Protein AF-A0A1C6KS38-F1 (afdb_monomer)

Sequence (132 aa):
MKKRKVFVLVLSLLLCIGLAACGGGDSDQADVPKIEKSVDAVAAELELSNKEEKAFDMIGAADGASYDGNIELYLYEDQDSDAYKAVTGDGYDLGITVVKATAHNDGMIMVYTGDGEPDKDLVDQFNALAFK

Mean predicted aligned error: 11.29 Å

Structure (mmCIF, N/CA/C/O backbone):
data_AF-A0A1C6KS38-F1
#
_entry.id   AF-A0A1C6KS38-F1
#
loop_
_atom_site.group_PDB
_atom_site.id
_atom_site.type_symbol
_atom_site.label_atom_id
_atom_site.label_alt_id
_atom_site.label_comp_id
_atom_site.label_asym_id
_atom_site.label_entity_id
_atom_site.label_seq_id
_atom_site.pdbx_PDB_ins_code
_atom_site.Cartn_x
_atom_site.Cartn_y
_atom_site.Cartn_z
_atom_site.occupancy
_atom_site.B_iso_or_equiv
_atom_site.auth_seq_id
_atom_site.auth_comp_id
_atom_site.auth_asym_id
_atom_site.auth_atom_id
_atom_site.pdbx_PDB_model_num
ATOM 1 N N . MET A 1 1 ? -20.565 41.003 34.659 1.00 47.66 1 MET A N 1
ATOM 2 C CA . MET A 1 1 ? -21.462 39.825 34.640 1.00 47.66 1 MET A CA 1
ATOM 3 C C . MET A 1 1 ? -21.150 38.958 33.426 1.00 47.66 1 MET A C 1
ATOM 5 O O . MET A 1 1 ? -21.412 39.399 32.320 1.00 47.66 1 MET A O 1
ATOM 9 N N . LYS A 1 2 ? -20.632 37.741 33.623 1.00 44.03 2 LYS A N 1
ATOM 10 C CA . LYS A 1 2 ? -21.049 36.524 32.898 1.00 44.03 2 LYS A CA 1
ATOM 11 C C . LYS A 1 2 ? -20.366 35.331 33.565 1.00 44.03 2 LYS A C 1
ATOM 13 O O . LYS A 1 2 ? -19.148 35.226 33.585 1.00 44.03 2 LYS A O 1
ATOM 18 N N . LYS A 1 3 ? -21.180 34.517 34.231 1.00 49.44 3 LYS A N 1
ATOM 19 C CA . LYS A 1 3 ? -20.790 33.277 34.901 1.00 49.44 3 LYS A CA 1
ATOM 20 C C . LYS A 1 3 ? -20.941 32.110 33.917 1.00 49.44 3 LYS A C 1
ATOM 22 O O . LYS A 1 3 ? -21.877 32.143 33.123 1.00 49.44 3 LYS A O 1
ATOM 27 N N . ARG A 1 4 ? -20.159 31.047 34.166 1.00 47.44 4 ARG A N 1
ATOM 28 C CA . ARG A 1 4 ? -20.373 29.632 33.770 1.00 47.44 4 ARG A CA 1
ATOM 29 C C . ARG A 1 4 ? -20.112 29.360 32.277 1.00 47.44 4 ARG A C 1
ATOM 31 O O . ARG A 1 4 ? -20.538 30.122 31.426 1.00 47.44 4 ARG A O 1
ATOM 38 N N . LYS A 1 5 ? -19.433 28.275 31.897 1.00 49.56 5 LYS A N 1
ATOM 39 C CA . LYS A 1 5 ? -19.694 26.883 32.294 1.00 49.56 5 LYS A CA 1
ATOM 40 C C . LYS A 1 5 ? -18.390 26.075 32.330 1.00 49.56 5 LYS A C 1
ATOM 42 O O . LYS A 1 5 ? -17.686 25.994 31.335 1.00 49.56 5 LYS A O 1
ATOM 47 N N . VAL A 1 6 ? -18.117 25.466 33.477 1.00 58.16 6 VAL A N 1
ATOM 48 C CA . VAL A 1 6 ? -17.188 24.344 33.622 1.00 58.16 6 VAL A CA 1
ATOM 49 C C . VAL A 1 6 ? -17.986 23.097 33.233 1.00 58.16 6 VAL A C 1
ATOM 51 O O . VAL A 1 6 ? -18.955 22.775 33.919 1.00 58.16 6 VAL A O 1
ATOM 54 N N . PHE A 1 7 ? -17.646 22.452 32.116 1.00 53.88 7 PHE A N 1
ATOM 55 C CA . PHE A 1 7 ? -18.155 21.121 31.772 1.00 53.88 7 PHE A CA 1
ATOM 56 C C . PHE A 1 7 ? -17.153 20.093 32.300 1.00 53.88 7 PHE A C 1
ATOM 58 O O . PHE A 1 7 ? -16.215 19.688 31.626 1.00 53.88 7 PHE A O 1
ATOM 65 N N . VAL A 1 8 ? -17.332 19.751 33.572 1.00 54.38 8 VAL A N 1
ATOM 66 C CA . VAL A 1 8 ? -16.720 18.591 34.215 1.00 54.38 8 VAL A CA 1
ATOM 67 C C . VAL A 1 8 ? -17.515 17.371 33.749 1.00 54.38 8 VAL A C 1
ATOM 69 O O . VAL A 1 8 ? -18.669 17.201 34.137 1.00 54.38 8 VAL A O 1
ATOM 72 N N . LEU A 1 9 ? -16.923 16.559 32.875 1.00 47.62 9 LEU A N 1
ATOM 73 C CA . LEU A 1 9 ? -17.424 15.229 32.530 1.00 47.62 9 LEU A CA 1
ATOM 74 C C . LEU A 1 9 ? -16.663 14.216 33.387 1.00 47.62 9 LEU A C 1
ATOM 76 O O . LEU A 1 9 ? -15.572 13.768 33.055 1.00 47.62 9 LEU A O 1
ATOM 80 N N . VAL A 1 10 ? -17.246 13.934 34.552 1.00 52.88 10 VAL A N 1
ATOM 81 C CA . VAL A 1 10 ? -16.895 12.804 35.412 1.00 52.88 10 VAL A CA 1
ATOM 82 C C . VAL A 1 10 ? -17.329 11.537 34.681 1.00 52.88 10 VAL A C 1
ATOM 84 O O . VAL A 1 10 ? -18.525 11.263 34.602 1.00 52.88 10 VAL A O 1
ATOM 87 N N . LEU A 1 11 ? -16.378 10.774 34.142 1.00 44.75 11 LEU A N 1
ATOM 88 C CA . LEU A 1 11 ? -16.625 9.394 33.734 1.00 44.75 11 LEU A CA 1
ATOM 89 C C . LEU A 1 11 ? -16.216 8.497 34.903 1.00 44.75 11 LEU A C 1
ATOM 91 O O . LEU A 1 11 ? -15.046 8.181 35.110 1.00 44.75 11 LEU A O 1
ATOM 95 N N . SER A 1 12 ? -17.205 8.221 35.745 1.00 55.16 12 SER A N 1
ATOM 96 C CA . SER A 1 12 ? -17.086 7.433 36.962 1.00 55.16 12 SER A CA 1
ATOM 97 C C . SER A 1 12 ? -16.549 6.031 36.681 1.00 55.16 12 SER A C 1
ATOM 99 O O . SER A 1 12 ? -17.096 5.298 35.860 1.00 55.16 12 SER A O 1
ATOM 101 N N . LEU A 1 13 ? -15.529 5.661 37.457 1.00 56.34 13 LEU A N 1
ATOM 102 C CA . LEU A 1 13 ? -15.218 4.285 37.835 1.00 56.34 13 LEU A CA 1
ATOM 103 C C . LEU A 1 13 ? -16.476 3.529 38.292 1.00 56.34 13 LEU A C 1
ATOM 105 O O . LEU A 1 13 ? -17.334 4.125 38.946 1.00 56.34 13 LEU A O 1
ATOM 109 N N . LEU A 1 14 ? -16.450 2.212 38.043 1.00 60.25 14 LEU A N 1
ATOM 110 C CA . LEU A 1 14 ? -17.166 1.065 38.644 1.00 60.25 14 LEU A CA 1
ATOM 111 C C . LEU A 1 14 ? -17.677 0.196 37.475 1.00 60.25 14 LEU A C 1
ATOM 113 O O . LEU A 1 14 ? -18.416 0.678 36.632 1.00 60.25 14 LEU A O 1
ATOM 117 N N . LEU A 1 15 ? -17.309 -1.074 37.320 1.00 49.75 15 LEU A N 1
ATOM 118 C CA . LEU A 1 15 ? -17.274 -2.118 38.334 1.00 49.75 15 LEU A CA 1
ATOM 119 C C . LEU A 1 15 ? -16.194 -3.167 38.027 1.00 49.75 15 LEU A C 1
ATOM 121 O O . LEU A 1 15 ? -16.161 -3.748 36.946 1.00 49.75 15 LEU A O 1
ATOM 125 N N . CYS A 1 16 ? -15.414 -3.501 39.052 1.00 64.00 16 CYS A N 1
ATOM 126 C CA . CYS A 1 16 ? -14.799 -4.812 39.190 1.00 64.00 16 CYS A CA 1
ATOM 127 C C . CYS A 1 16 ? -15.890 -5.847 39.522 1.00 64.00 16 CYS A C 1
ATOM 129 O O . CYS A 1 16 ? -16.466 -5.806 40.608 1.00 64.00 16 CYS A O 1
ATOM 131 N N . ILE A 1 17 ? -16.140 -6.785 38.610 1.00 62.31 17 ILE A N 1
ATOM 132 C CA . ILE A 1 17 ? -16.747 -8.107 38.843 1.00 62.31 17 ILE A CA 1
ATOM 133 C C . ILE A 1 17 ? -16.013 -9.024 37.855 1.00 62.31 17 ILE A C 1
ATOM 135 O O . ILE A 1 17 ? -15.956 -8.694 36.682 1.00 62.31 17 ILE A O 1
ATOM 139 N N . GLY A 1 18 ? -15.398 -10.153 38.175 1.00 54.38 18 GLY A N 1
ATOM 140 C CA . GLY A 1 18 ? -15.207 -10.915 39.397 1.00 54.38 18 GLY A CA 1
ATOM 141 C C . GLY A 1 18 ? -14.485 -12.194 38.949 1.00 54.38 18 GLY A C 1
ATOM 142 O O . GLY A 1 18 ? -14.897 -12.825 37.979 1.00 54.38 18 GLY A O 1
ATOM 143 N N . LEU A 1 19 ? -13.376 -12.550 39.595 1.00 60.53 19 LEU A N 1
ATOM 144 C CA . LEU A 1 19 ? -12.706 -13.835 39.385 1.00 60.53 19 LEU A CA 1
ATOM 145 C C . LEU A 1 19 ? -13.608 -14.964 39.902 1.00 60.53 19 LEU A C 1
ATOM 147 O O . LEU A 1 19 ? -13.886 -14.990 41.098 1.00 60.53 19 LEU A O 1
ATOM 151 N N . ALA A 1 20 ? -14.027 -15.880 39.020 1.00 54.12 20 ALA A N 1
ATOM 152 C CA . ALA A 1 20 ? -13.908 -17.339 39.184 1.00 54.12 20 ALA A CA 1
ATOM 153 C C . ALA A 1 20 ? -14.828 -18.107 38.212 1.00 54.12 20 ALA A C 1
ATOM 155 O O . ALA A 1 20 ? -16.021 -18.254 38.463 1.00 54.12 20 ALA A O 1
ATOM 156 N N . ALA A 1 21 ? -14.241 -18.704 37.174 1.00 46.97 21 ALA A N 1
ATOM 157 C CA . ALA A 1 21 ? -14.687 -19.986 36.632 1.00 46.97 21 ALA A CA 1
ATOM 158 C C . ALA A 1 21 ? -13.479 -20.698 36.004 1.00 46.97 21 ALA A C 1
ATOM 160 O O . ALA A 1 21 ? -13.018 -20.364 34.921 1.00 46.97 21 ALA A O 1
ATOM 161 N N . CYS A 1 22 ? -12.931 -21.653 36.752 1.00 57.56 22 CYS A N 1
ATOM 162 C CA . CYS A 1 22 ? -12.053 -22.699 36.247 1.00 57.56 22 CYS A CA 1
ATOM 163 C C . CYS A 1 22 ? -12.886 -23.619 35.343 1.00 57.56 22 CYS A C 1
ATOM 165 O O . CYS A 1 22 ? -13.949 -24.065 35.778 1.00 57.56 22 CYS A O 1
ATOM 167 N N . GLY A 1 23 ? -12.428 -23.932 34.129 1.00 38.66 23 GLY A N 1
ATOM 168 C CA . GLY A 1 23 ? -13.087 -24.970 33.339 1.00 38.66 23 GLY A CA 1
ATOM 169 C C . GLY A 1 23 ? -12.663 -25.070 31.882 1.00 38.66 23 GLY A C 1
ATOM 170 O O . GLY A 1 23 ? -13.363 -24.559 31.022 1.00 38.66 23 GLY A O 1
ATOM 171 N N . GLY A 1 24 ? -11.610 -25.849 31.626 1.00 39.31 24 GLY A N 1
ATOM 172 C CA . GLY A 1 24 ? -11.392 -26.507 30.334 1.00 39.31 24 GLY A CA 1
ATOM 173 C C . GLY A 1 24 ? -10.501 -25.728 29.378 1.00 39.31 24 GLY A C 1
ATOM 174 O O . GLY A 1 24 ? -10.822 -24.616 28.990 1.00 39.31 24 GLY A O 1
ATOM 175 N N . GLY A 1 25 ? -9.361 -26.323 29.031 1.00 48.72 25 GLY A N 1
ATOM 176 C CA . GLY A 1 25 ? -8.412 -25.726 28.108 1.00 48.72 25 GLY A CA 1
ATOM 177 C C . GLY A 1 25 ? -9.005 -25.534 26.720 1.00 48.72 25 GLY A C 1
ATOM 178 O O . GLY A 1 25 ? -9.511 -26.478 26.126 1.00 48.72 25 GLY A O 1
ATOM 179 N N . ASP A 1 26 ? -8.851 -24.327 26.208 1.00 48.12 26 ASP A N 1
ATOM 180 C CA . ASP A 1 26 ? -8.369 -24.116 24.858 1.00 48.12 26 ASP A CA 1
ATOM 181 C C . ASP A 1 26 ? -7.482 -22.874 24.906 1.00 48.12 26 ASP A C 1
ATOM 183 O O . ASP A 1 26 ? -7.660 -21.990 25.744 1.00 48.12 26 ASP A O 1
ATOM 187 N N . SER A 1 27 ? -6.424 -22.873 24.113 1.00 49.50 27 SER A N 1
ATOM 188 C CA . SER A 1 27 ? -5.470 -21.767 24.117 1.00 49.50 27 SER A CA 1
ATOM 189 C C . SER A 1 27 ? -6.147 -20.594 23.418 1.00 49.50 27 SER A C 1
ATOM 191 O O . SER A 1 27 ? -6.253 -20.627 22.197 1.00 49.50 27 SER A O 1
ATOM 193 N N . ASP A 1 28 ? -6.636 -19.611 24.182 1.00 47.28 28 ASP A N 1
ATOM 194 C CA . ASP A 1 28 ? -7.206 -18.362 23.664 1.00 47.28 28 ASP A CA 1
ATOM 195 C C . ASP A 1 28 ? -6.145 -17.628 22.829 1.00 47.28 28 ASP A C 1
ATOM 197 O O . ASP A 1 28 ? -5.376 -16.794 23.315 1.00 47.28 28 ASP A O 1
ATOM 201 N N . GLN A 1 29 ? -6.063 -17.980 21.550 1.00 57.03 29 GLN A N 1
ATOM 202 C CA . GLN A 1 29 ? -5.415 -17.169 20.542 1.00 57.03 29 GLN A CA 1
ATOM 203 C C . GLN A 1 29 ? -6.336 -15.965 20.363 1.00 57.03 29 GLN A C 1
ATOM 205 O O . GLN A 1 29 ? -7.431 -16.099 19.827 1.00 57.03 29 GLN A O 1
ATOM 210 N N . ALA A 1 30 ? -5.940 -14.816 20.913 1.00 60.44 30 ALA A N 1
ATOM 211 C CA . ALA A 1 30 ? -6.688 -13.579 20.746 1.00 60.44 30 ALA A CA 1
ATOM 212 C C . ALA A 1 30 ? -6.954 -13.360 19.246 1.00 60.44 30 ALA A C 1
ATOM 214 O O . ALA A 1 30 ? -6.005 -13.244 18.468 1.00 60.44 30 ALA A O 1
ATOM 215 N N . ASP A 1 31 ? -8.228 -13.359 18.847 1.00 73.75 31 ASP A N 1
ATOM 216 C CA . ASP A 1 31 ? -8.641 -13.074 17.474 1.00 73.75 31 ASP A CA 1
ATOM 217 C C . ASP A 1 31 ? -8.163 -11.662 17.115 1.00 73.75 31 ASP A C 1
ATOM 219 O O . ASP A 1 31 ? -8.674 -10.670 17.642 1.00 73.75 31 ASP A O 1
ATOM 223 N N . VAL A 1 32 ? -7.158 -11.565 16.240 1.00 76.19 32 VAL A N 1
ATOM 224 C CA . VAL A 1 32 ? -6.725 -10.280 15.677 1.00 76.19 32 VAL A CA 1
ATOM 225 C C . VAL A 1 32 ? -7.897 -9.727 14.859 1.00 76.19 32 VAL A C 1
ATOM 227 O O . VAL A 1 32 ? -8.361 -10.417 13.942 1.00 76.19 32 VAL A O 1
ATOM 230 N N . PRO A 1 33 ? -8.411 -8.521 15.173 1.00 85.62 33 PRO A N 1
ATOM 231 C CA . PRO A 1 33 ? -9.494 -7.919 14.409 1.00 85.62 33 PRO A CA 1
ATOM 232 C C . PRO A 1 33 ? -9.117 -7.825 12.931 1.00 85.62 33 PRO A C 1
ATOM 234 O O . PRO A 1 33 ? -8.069 -7.291 12.580 1.00 85.62 33 PRO A O 1
ATOM 237 N N . LYS A 1 34 ? -9.974 -8.368 12.061 1.00 93.94 34 LYS A N 1
ATOM 238 C CA . LYS A 1 34 ? -9.743 -8.333 10.617 1.00 93.94 34 LYS A CA 1
ATOM 239 C C . LYS A 1 34 ? -10.360 -7.088 9.998 1.00 93.94 34 LYS A C 1
ATOM 241 O O . LYS A 1 34 ? -11.565 -6.851 10.147 1.00 93.94 34 LYS A O 1
ATOM 246 N N . ILE A 1 35 ? -9.557 -6.346 9.249 1.00 95.62 35 ILE A N 1
ATOM 247 C CA . ILE A 1 35 ? -9.989 -5.168 8.498 1.00 95.62 35 ILE A CA 1
ATOM 248 C C . ILE A 1 35 ? -10.289 -5.525 7.041 1.00 95.62 35 ILE A C 1
ATOM 250 O O . ILE A 1 35 ? -9.920 -6.588 6.545 1.00 95.62 35 ILE A O 1
ATOM 254 N N . GLU A 1 36 ? -11.018 -4.652 6.353 1.00 97.12 36 GLU A N 1
ATOM 255 C CA . GLU A 1 36 ? -11.223 -4.781 4.909 1.00 97.12 36 GLU A CA 1
ATOM 256 C C . GLU A 1 36 ? -9.896 -4.595 4.161 1.00 97.12 36 GLU A C 1
ATOM 258 O O . GLU A 1 36 ? -9.087 -3.744 4.529 1.00 97.12 36 GLU A O 1
ATOM 263 N N . LYS A 1 37 ? -9.667 -5.386 3.107 1.00 96.69 37 LYS A N 1
ATOM 264 C CA . LYS A 1 37 ? -8.503 -5.222 2.231 1.00 96.69 37 LYS A CA 1
ATOM 265 C C . LYS A 1 37 ? -8.754 -4.085 1.237 1.00 96.69 37 LYS A C 1
ATOM 267 O O . LYS A 1 37 ? -9.050 -4.316 0.070 1.00 96.69 37 LYS A O 1
ATOM 272 N N . SER A 1 38 ? -8.653 -2.853 1.717 1.00 97.81 38 SER A N 1
ATOM 273 C CA . SER A 1 38 ? -8.728 -1.649 0.892 1.00 97.81 38 SER A CA 1
ATOM 274 C C . SER A 1 38 ? -7.751 -0.597 1.394 1.00 97.81 38 SER A C 1
ATOM 276 O O . SER A 1 38 ? -7.371 -0.591 2.567 1.00 97.81 38 SER A O 1
ATOM 278 N N . VAL A 1 39 ? -7.338 0.300 0.501 1.00 98.12 39 VAL A N 1
ATOM 279 C CA . VAL A 1 39 ? -6.385 1.365 0.830 1.00 98.12 39 VAL A CA 1
ATOM 280 C C . VAL A 1 39 ? -6.940 2.277 1.933 1.00 98.12 39 VAL A C 1
ATOM 282 O O . VAL A 1 39 ? -6.227 2.600 2.879 1.00 98.12 39 VAL A O 1
ATOM 285 N N . ASP A 1 40 ? -8.236 2.596 1.889 1.00 97.88 40 ASP A N 1
ATOM 286 C CA . ASP A 1 40 ? -8.884 3.440 2.901 1.00 97.88 40 ASP A CA 1
ATOM 287 C C . ASP A 1 40 ? -9.026 2.758 4.269 1.00 97.88 40 ASP A C 1
ATOM 289 O O . ASP A 1 40 ? -8.871 3.419 5.296 1.00 97.88 40 ASP A O 1
ATOM 293 N N . ALA A 1 41 ? -9.297 1.449 4.313 1.00 98.06 41 ALA A N 1
ATOM 294 C CA . ALA A 1 41 ? -9.374 0.723 5.580 1.00 98.06 41 ALA A CA 1
ATOM 295 C C . ALA A 1 41 ? -7.998 0.604 6.248 1.00 98.06 41 ALA A C 1
ATOM 297 O O . ALA A 1 41 ? -7.891 0.780 7.460 1.00 98.06 41 ALA A O 1
ATOM 298 N N . VAL A 1 42 ? -6.947 0.364 5.458 1.00 98.38 42 VAL A N 1
ATOM 299 C CA . VAL A 1 42 ? -5.564 0.339 5.953 1.00 98.38 42 VAL A CA 1
ATOM 300 C C . VAL A 1 42 ? -5.138 1.717 6.444 1.00 98.38 42 VAL A C 1
ATOM 302 O O . VAL A 1 42 ? -4.605 1.824 7.542 1.00 98.38 42 VAL A O 1
ATOM 305 N N . ALA A 1 43 ? -5.418 2.779 5.685 1.00 98.31 43 ALA A N 1
ATOM 306 C CA . ALA A 1 43 ? -5.116 4.140 6.116 1.00 98.31 43 ALA A CA 1
ATOM 307 C C . ALA A 1 43 ? -5.815 4.497 7.435 1.00 98.31 43 ALA A C 1
ATOM 309 O O . ALA A 1 43 ? -5.189 5.076 8.317 1.00 98.31 43 ALA A O 1
ATOM 310 N N . ALA A 1 44 ? -7.085 4.110 7.598 1.00 97.94 44 ALA A N 1
ATOM 311 C CA . ALA A 1 44 ? -7.829 4.346 8.832 1.00 97.94 44 ALA A CA 1
ATOM 312 C C . ALA A 1 44 ? -7.234 3.602 10.039 1.00 97.94 44 ALA A C 1
ATOM 314 O O . ALA A 1 44 ? -7.162 4.182 11.120 1.00 97.94 44 ALA A O 1
ATOM 315 N N . GLU A 1 45 ? -6.798 2.351 9.861 1.00 97.69 45 GLU A N 1
ATOM 316 C CA . GLU A 1 45 ? -6.174 1.556 10.930 1.00 97.69 45 GLU A CA 1
ATOM 317 C C . GLU A 1 45 ? -4.796 2.105 11.331 1.00 97.69 45 GLU A C 1
ATOM 319 O O . GLU A 1 45 ? -4.432 2.062 12.500 1.00 97.69 45 GLU A O 1
ATOM 324 N N . LEU A 1 46 ? -4.054 2.673 10.376 1.00 97.19 46 LEU A N 1
ATOM 325 C CA . LEU A 1 46 ? -2.753 3.312 10.605 1.00 97.19 46 LEU A CA 1
ATOM 326 C C . LEU A 1 46 ? -2.853 4.791 11.015 1.00 97.19 46 LEU A C 1
ATOM 328 O O . LEU A 1 46 ? -1.837 5.480 11.077 1.00 97.19 46 LEU A O 1
ATOM 332 N N . GLU A 1 47 ? -4.070 5.290 11.252 1.00 97.62 47 GLU A N 1
ATOM 333 C CA . GLU A 1 47 ? -4.356 6.689 11.595 1.00 97.62 47 GLU A CA 1
ATOM 334 C C . GLU A 1 47 ? -3.813 7.712 10.571 1.00 97.62 47 GLU A C 1
ATOM 336 O O . GLU A 1 47 ? -3.559 8.872 10.903 1.00 97.62 47 GLU A O 1
ATOM 341 N N . LEU A 1 48 ? -3.673 7.296 9.309 1.00 97.69 48 LEU A N 1
ATOM 342 C CA . LEU A 1 48 ? -3.193 8.130 8.211 1.00 97.69 48 LEU A CA 1
ATOM 343 C C . LEU A 1 48 ? -4.296 9.052 7.691 1.00 97.69 48 LEU A C 1
ATOM 345 O O . LEU A 1 48 ? -5.476 8.692 7.609 1.00 97.69 48 LEU A O 1
ATOM 349 N N . SER A 1 49 ? -3.905 10.259 7.294 1.00 96.25 49 SER A N 1
ATOM 350 C CA . SER A 1 49 ? -4.832 11.296 6.847 1.00 96.25 49 SER A CA 1
ATOM 351 C C . SER A 1 49 ? -4.382 11.965 5.544 1.00 96.25 49 SER A C 1
ATOM 353 O O . SER A 1 49 ? -3.447 11.522 4.885 1.00 96.25 49 SER A O 1
ATOM 355 N N . ASN A 1 50 ? -5.093 13.01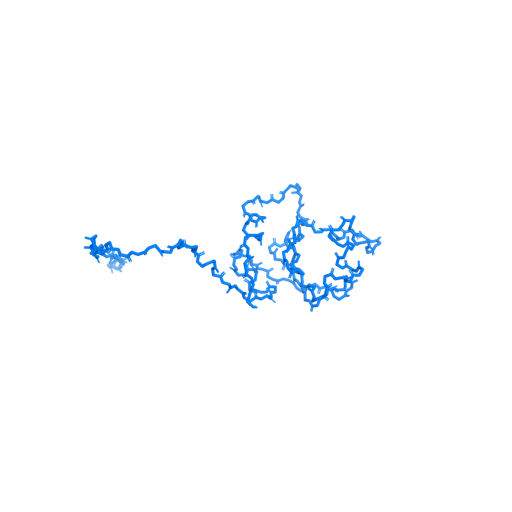5 5.117 1.00 97.25 50 ASN A N 1
ATOM 356 C CA . ASN A 1 50 ? -4.737 13.806 3.931 1.00 97.25 50 ASN A CA 1
ATOM 357 C C . ASN A 1 50 ? -4.567 12.963 2.649 1.00 97.25 50 ASN A C 1
ATOM 359 O O . ASN A 1 50 ? -3.533 13.027 1.991 1.00 97.25 50 ASN A O 1
ATOM 363 N N . LYS A 1 51 ? -5.596 12.174 2.308 1.00 97.94 51 LYS A N 1
ATOM 364 C CA . LYS A 1 51 ? -5.619 11.329 1.105 1.00 97.94 51 LYS A CA 1
ATOM 365 C C . LYS A 1 51 ? -5.404 12.152 -0.171 1.00 97.94 51 LYS A C 1
ATOM 367 O O . LYS A 1 51 ? -6.143 13.103 -0.430 1.00 97.94 51 LYS A O 1
ATOM 372 N N . GLU A 1 52 ? -4.482 11.700 -1.008 1.00 98.12 52 GLU A N 1
ATOM 373 C CA . GLU A 1 52 ? -4.222 12.209 -2.352 1.00 98.12 52 GLU A CA 1
ATOM 374 C C . GLU A 1 52 ? -4.259 11.062 -3.370 1.00 98.12 52 GLU A C 1
ATOM 376 O O . GLU A 1 52 ? -3.694 9.988 -3.152 1.00 98.12 52 GLU A O 1
ATOM 381 N N . GLU A 1 53 ? -4.936 11.281 -4.497 1.00 96.25 53 GLU A N 1
ATOM 382 C CA . GLU A 1 53 ? -5.052 10.278 -5.561 1.00 96.25 53 GLU A CA 1
ATOM 383 C C . GLU A 1 53 ? -3.701 10.009 -6.239 1.00 96.25 53 GLU A C 1
ATOM 385 O O . GLU A 1 53 ? -2.899 10.919 -6.475 1.00 96.25 53 GLU A O 1
ATOM 390 N N . LYS A 1 54 ? -3.463 8.745 -6.603 1.00 94.19 54 LYS A N 1
ATOM 391 C CA . LYS A 1 54 ? -2.260 8.304 -7.317 1.00 94.19 54 LYS A CA 1
ATOM 392 C C . LYS A 1 54 ? -2.634 7.652 -8.641 1.00 94.19 54 LYS A C 1
ATOM 394 O O . LYS A 1 54 ? -3.684 7.039 -8.777 1.00 94.19 54 LYS A O 1
ATOM 399 N N . ALA A 1 55 ? -1.729 7.725 -9.612 1.00 93.50 55 ALA A N 1
ATOM 400 C CA . ALA A 1 55 ? -1.840 6.979 -10.864 1.00 93.50 55 ALA A CA 1
ATOM 401 C C . ALA A 1 55 ? -1.401 5.513 -10.668 1.00 93.50 55 ALA A C 1
ATOM 403 O O . ALA A 1 55 ? -0.450 5.053 -11.297 1.00 93.50 55 ALA A O 1
ATOM 404 N N . PHE A 1 56 ? -2.053 4.802 -9.746 1.00 95.44 56 PHE A N 1
ATOM 405 C CA . PHE A 1 56 ? -1.677 3.452 -9.309 1.00 95.44 56 PHE A CA 1
ATOM 406 C C . PHE A 1 56 ? -1.729 2.411 -10.441 1.00 95.44 56 PHE A C 1
ATOM 408 O O . PHE A 1 56 ? -0.903 1.499 -10.480 1.00 95.44 56 PHE A O 1
ATOM 415 N N . ASP A 1 57 ? -2.597 2.615 -11.433 1.00 95.88 57 ASP A N 1
ATOM 416 C CA . ASP A 1 57 ? -2.677 1.768 -12.627 1.00 95.88 57 ASP A CA 1
ATOM 417 C C . ASP A 1 57 ? -1.344 1.704 -13.397 1.00 95.88 57 ASP A C 1
ATOM 419 O O . ASP A 1 57 ? -1.027 0.694 -14.025 1.00 95.88 57 ASP A O 1
ATOM 423 N N . MET A 1 58 ? -0.520 2.764 -13.345 1.00 94.00 58 MET A N 1
ATOM 424 C CA . MET A 1 58 ? 0.774 2.809 -14.048 1.00 94.00 58 MET A CA 1
ATOM 425 C C . MET A 1 58 ? 1.802 1.826 -13.483 1.00 94.00 58 MET A C 1
ATOM 427 O O . MET A 1 58 ? 2.739 1.451 -14.190 1.00 94.00 58 MET A O 1
ATOM 431 N N . ILE A 1 59 ? 1.630 1.424 -12.224 1.00 95.00 59 ILE A N 1
ATOM 432 C CA . ILE A 1 59 ? 2.458 0.415 -11.561 1.00 95.00 59 ILE A CA 1
ATOM 433 C C . ILE A 1 59 ? 1.727 -0.925 -11.431 1.00 95.00 59 ILE A C 1
ATOM 435 O O . ILE A 1 59 ? 2.219 -1.810 -10.751 1.00 95.00 59 ILE A O 1
ATOM 439 N N . GLY A 1 60 ? 0.574 -1.101 -12.084 1.00 95.81 60 GLY A N 1
ATOM 440 C CA . GLY A 1 60 ? -0.168 -2.366 -12.088 1.00 95.81 60 GLY A CA 1
ATOM 441 C C . GLY A 1 60 ? -0.909 -2.689 -10.787 1.00 95.81 60 GLY A C 1
ATOM 442 O O . GLY A 1 60 ? -1.323 -3.833 -10.606 1.00 95.81 60 GLY A O 1
ATOM 443 N N . ALA A 1 61 ? -1.073 -1.712 -9.893 1.00 98.00 61 ALA A N 1
ATOM 444 C CA . ALA A 1 61 ? -1.936 -1.845 -8.724 1.00 98.00 61 ALA A CA 1
ATOM 445 C C . ALA A 1 61 ? -3.415 -1.679 -9.122 1.00 98.00 61 ALA A C 1
ATOM 447 O O . ALA A 1 61 ? -3.723 -1.047 -10.129 1.00 98.00 61 ALA A O 1
ATOM 448 N N . ALA A 1 62 ? -4.324 -2.245 -8.328 1.00 98.06 62 ALA A N 1
ATOM 449 C CA . ALA A 1 62 ? -5.776 -2.141 -8.495 1.00 98.06 62 ALA A CA 1
ATOM 450 C C . ALA A 1 62 ? -6.384 -0.934 -7.757 1.00 98.06 62 ALA A C 1
ATOM 452 O O . ALA A 1 62 ? -7.463 -0.469 -8.115 1.00 98.06 62 ALA A O 1
ATOM 453 N N . ASP A 1 63 ? -5.698 -0.445 -6.723 1.00 98.31 63 ASP A N 1
ATOM 454 C CA . ASP A 1 63 ? -6.028 0.780 -5.994 1.00 98.31 63 ASP A CA 1
ATOM 455 C C . ASP A 1 63 ? -4.736 1.385 -5.427 1.00 98.31 63 ASP A C 1
ATOM 457 O O . ASP A 1 63 ? -3.740 0.679 -5.221 1.00 98.31 63 ASP A O 1
ATOM 461 N N . GLY A 1 64 ? -4.742 2.686 -5.157 1.00 98.06 64 GLY A N 1
ATOM 462 C CA . GLY A 1 64 ? -3.623 3.345 -4.509 1.00 98.06 64 GLY A CA 1
ATOM 463 C C . GLY A 1 64 ? -3.831 4.821 -4.208 1.00 98.06 64 GLY A C 1
ATOM 464 O O . GLY A 1 64 ? -4.444 5.570 -4.970 1.00 98.06 64 GLY A O 1
ATOM 465 N N . ALA A 1 65 ? -3.266 5.258 -3.090 1.00 98.44 65 ALA A N 1
ATOM 466 C CA . ALA A 1 65 ? -3.327 6.643 -2.651 1.00 98.44 65 ALA A CA 1
ATOM 467 C C . ALA A 1 65 ? -2.108 7.014 -1.803 1.00 98.44 65 ALA A C 1
ATOM 469 O O . ALA A 1 65 ? -1.466 6.159 -1.195 1.00 98.44 65 ALA A O 1
ATOM 470 N N . SER A 1 66 ? -1.803 8.308 -1.780 1.00 97.88 66 SER A N 1
ATOM 471 C CA . SER A 1 66 ? -0.837 8.914 -0.866 1.00 97.88 66 SER A CA 1
ATOM 472 C C . SER A 1 66 ? -1.568 9.476 0.350 1.00 97.88 66 SER A C 1
ATOM 474 O O . SER A 1 66 ? -2.696 9.953 0.231 1.00 97.88 66 SER A O 1
ATOM 476 N N . TYR A 1 67 ? -0.925 9.425 1.507 1.00 98.00 67 TYR A N 1
ATOM 477 C CA . TYR A 1 67 ? -1.397 9.951 2.777 1.00 98.00 67 TYR A CA 1
ATOM 478 C C . TYR A 1 67 ? -0.256 10.698 3.459 1.00 98.00 67 TYR A C 1
ATOM 480 O O . TYR A 1 67 ? 0.909 10.300 3.382 1.00 98.00 67 TYR A O 1
ATOM 488 N N . ASP A 1 68 ? -0.603 11.819 4.089 1.00 95.94 68 ASP A N 1
ATOM 489 C CA . ASP A 1 68 ? 0.307 12.686 4.851 1.00 95.94 68 ASP A CA 1
ATOM 490 C C . ASP A 1 68 ? 1.593 13.119 4.102 1.00 95.94 68 ASP A C 1
ATOM 492 O O . ASP A 1 68 ? 2.552 13.612 4.694 1.00 95.94 68 ASP A O 1
ATOM 496 N N . GLY A 1 69 ? 1.583 13.003 2.768 1.00 94.12 69 GLY A N 1
ATOM 497 C CA . GLY A 1 69 ? 2.641 13.426 1.850 1.00 94.12 69 GLY A CA 1
ATOM 498 C C . GLY A 1 69 ? 3.851 12.491 1.752 1.00 94.12 69 GLY A C 1
ATOM 499 O O . GLY A 1 69 ? 4.701 12.718 0.893 1.00 94.12 69 GLY A O 1
ATOM 500 N N . ASN A 1 70 ? 3.951 11.465 2.600 1.00 96.12 70 ASN A N 1
ATOM 501 C CA . ASN A 1 70 ? 5.125 10.591 2.677 1.00 96.12 70 ASN A CA 1
ATOM 502 C C . ASN A 1 70 ? 4.810 9.090 2.762 1.00 96.12 70 ASN A C 1
ATOM 504 O O . ASN A 1 70 ? 5.749 8.291 2.763 1.00 96.12 70 ASN A O 1
ATOM 508 N N . ILE A 1 71 ? 3.535 8.699 2.831 1.00 98.12 71 ILE A N 1
ATOM 509 C CA . ILE A 1 71 ? 3.110 7.298 2.818 1.00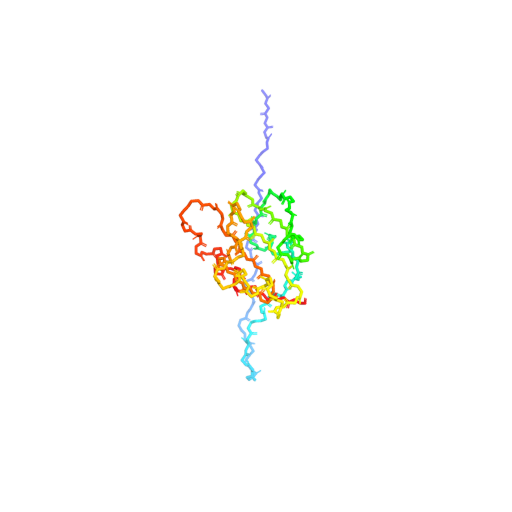 98.12 71 ILE A CA 1
ATOM 510 C C . ILE A 1 71 ? 2.232 7.056 1.603 1.00 98.12 71 ILE A C 1
ATOM 512 O O . ILE A 1 71 ? 1.188 7.677 1.450 1.00 98.12 71 ILE A O 1
ATOM 516 N N . GLU A 1 72 ? 2.621 6.117 0.752 1.00 98.31 72 GLU A N 1
ATOM 517 C CA . GLU A 1 72 ? 1.777 5.628 -0.332 1.00 98.31 72 GLU A CA 1
ATOM 518 C C . GLU A 1 72 ? 1.341 4.196 -0.029 1.00 98.31 72 GLU A C 1
ATOM 520 O O . GLU A 1 72 ? 2.150 3.354 0.366 1.00 98.31 72 GLU A O 1
ATOM 525 N N . LEU A 1 73 ? 0.055 3.922 -0.223 1.00 98.75 73 LEU A N 1
ATOM 526 C CA . LEU A 1 73 ? -0.538 2.599 -0.091 1.00 98.75 73 LEU A CA 1
ATOM 527 C C . LEU A 1 73 ? -1.010 2.130 -1.463 1.00 98.75 73 LEU A C 1
ATOM 529 O O . LEU A 1 73 ? -1.632 2.904 -2.190 1.00 98.75 73 LEU A O 1
ATOM 533 N N . TYR A 1 74 ? -0.740 0.870 -1.799 1.00 98.56 74 TYR A N 1
ATOM 534 C CA . TYR A 1 74 ? -1.157 0.258 -3.060 1.00 98.56 74 TYR A CA 1
ATOM 535 C C . TYR A 1 74 ? -1.707 -1.144 -2.832 1.00 98.56 74 TYR A C 1
ATOM 537 O O . TYR A 1 74 ? -1.096 -1.941 -2.122 1.00 98.56 74 TYR A O 1
ATOM 545 N N . LEU A 1 75 ? -2.822 -1.469 -3.480 1.00 98.56 75 LEU A N 1
ATOM 546 C CA . LEU A 1 75 ? -3.418 -2.799 -3.443 1.00 98.56 75 LEU A CA 1
ATOM 547 C C . LEU A 1 75 ? -3.145 -3.544 -4.749 1.00 98.56 75 LEU A C 1
ATOM 549 O O . LEU A 1 75 ? -3.509 -3.071 -5.820 1.00 98.56 75 LEU A O 1
ATOM 553 N N . TYR A 1 76 ? -2.578 -4.742 -4.654 1.00 98.31 76 TYR A N 1
ATOM 554 C CA . TYR A 1 76 ? -2.467 -5.693 -5.755 1.00 98.31 76 TYR A CA 1
ATOM 555 C C . TYR A 1 76 ? -3.363 -6.898 -5.479 1.00 98.31 76 TYR A C 1
ATOM 557 O O . TYR A 1 76 ? -3.224 -7.570 -4.457 1.00 98.31 76 TYR A O 1
ATOM 565 N N . GLU A 1 77 ? -4.265 -7.197 -6.412 1.00 96.56 77 GLU A N 1
ATOM 566 C CA . GLU A 1 77 ? -5.111 -8.395 -6.336 1.00 96.56 77 GLU A CA 1
ATOM 567 C C . GLU A 1 77 ? -4.339 -9.670 -6.712 1.00 96.56 77 GLU A C 1
ATOM 569 O O . GLU A 1 77 ? -4.631 -10.747 -6.191 1.00 96.56 77 GLU A O 1
ATOM 574 N N . ASP A 1 78 ? -3.327 -9.543 -7.579 1.00 97.12 78 ASP A N 1
ATOM 575 C CA . ASP A 1 78 ? -2.477 -10.642 -8.040 1.00 97.12 78 ASP A CA 1
ATOM 576 C C . ASP A 1 78 ? -1.029 -10.484 -7.544 1.00 97.12 78 ASP A C 1
ATOM 578 O O . ASP A 1 78 ? -0.225 -9.730 -8.106 1.00 97.12 78 ASP A O 1
ATOM 582 N N . GLN A 1 79 ? -0.687 -11.240 -6.497 1.00 97.00 79 GLN A N 1
ATOM 583 C CA . GLN A 1 79 ? 0.664 -11.298 -5.921 1.00 97.00 79 GLN A CA 1
ATOM 584 C C . GLN A 1 79 ? 1.661 -12.073 -6.802 1.00 97.00 79 GLN A C 1
ATOM 586 O O . GLN A 1 79 ? 2.867 -12.046 -6.552 1.00 97.00 79 GLN A O 1
ATOM 591 N N . ASP A 1 80 ? 1.188 -12.756 -7.845 1.00 97.56 80 ASP A N 1
ATOM 592 C CA . ASP A 1 80 ? 2.042 -13.405 -8.831 1.00 97.56 80 ASP A CA 1
ATOM 593 C C . ASP A 1 80 ? 2.371 -12.515 -10.033 1.00 97.56 80 ASP A C 1
ATOM 595 O O . ASP A 1 80 ? 3.233 -12.891 -10.837 1.00 97.56 80 ASP A O 1
ATOM 599 N N . SER A 1 81 ? 1.763 -11.331 -10.123 1.00 97.06 81 SER A N 1
ATOM 600 C CA . SER A 1 81 ? 2.033 -10.372 -11.190 1.00 97.06 81 SER A CA 1
ATOM 601 C C . SER A 1 81 ? 3.488 -9.888 -11.187 1.00 97.06 81 SER A C 1
ATOM 603 O O . SER A 1 81 ? 4.116 -9.699 -10.139 1.00 97.06 81 SER A O 1
ATOM 605 N N . ASP A 1 82 ? 4.025 -9.638 -12.384 1.00 97.56 82 ASP A N 1
ATOM 606 C CA . ASP A 1 82 ? 5.376 -9.086 -12.550 1.00 97.56 82 ASP A CA 1
ATOM 607 C C . ASP A 1 82 ? 5.513 -7.725 -11.852 1.00 97.56 82 ASP A C 1
ATOM 609 O O . ASP A 1 82 ? 6.553 -7.422 -11.270 1.00 97.56 82 ASP A O 1
ATOM 613 N N . ALA A 1 83 ? 4.441 -6.928 -11.860 1.00 96.44 83 ALA A N 1
ATOM 614 C CA . ALA A 1 83 ? 4.386 -5.630 -11.206 1.00 96.44 83 ALA A CA 1
ATOM 615 C C . ALA A 1 83 ? 4.533 -5.740 -9.680 1.00 96.44 83 ALA A C 1
ATOM 617 O O . ALA A 1 83 ? 5.410 -5.090 -9.107 1.00 96.44 83 ALA A O 1
ATOM 618 N N . TYR A 1 84 ? 3.757 -6.620 -9.032 1.00 98.00 84 TYR A N 1
ATOM 619 C CA . TYR A 1 84 ? 3.874 -6.872 -7.593 1.00 98.00 84 TYR A CA 1
ATOM 620 C C . TYR A 1 84 ? 5.273 -7.384 -7.217 1.00 98.00 84 TYR A C 1
ATOM 622 O O . TYR A 1 84 ? 5.896 -6.903 -6.266 1.00 98.00 84 TYR A O 1
ATOM 630 N N . LYS A 1 85 ? 5.810 -8.334 -7.995 1.00 98.06 85 LYS A N 1
ATOM 631 C CA . LY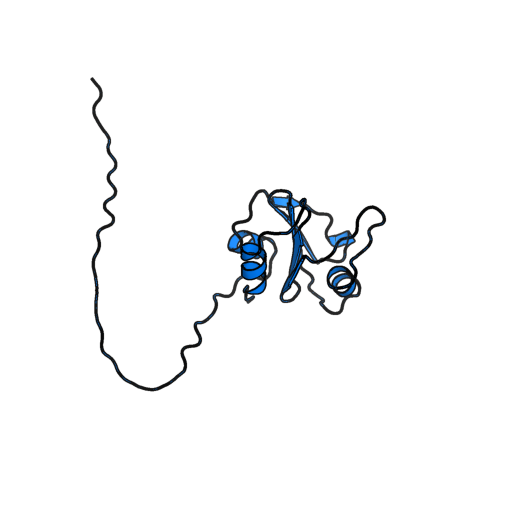S A 1 85 ? 7.157 -8.892 -7.788 1.00 98.06 85 LYS A CA 1
ATOM 632 C C . LYS A 1 85 ? 8.253 -7.838 -7.946 1.00 98.06 85 LYS A C 1
ATOM 634 O O . LYS A 1 85 ? 9.224 -7.851 -7.195 1.00 98.06 85 LYS A O 1
ATOM 639 N N . ALA A 1 86 ? 8.093 -6.907 -8.884 1.00 97.44 86 ALA A N 1
ATOM 640 C CA . ALA A 1 86 ? 9.025 -5.803 -9.069 1.00 97.44 86 ALA A CA 1
ATOM 641 C C . ALA A 1 86 ? 9.009 -4.844 -7.870 1.00 97.44 86 ALA A C 1
ATOM 643 O O . ALA A 1 86 ? 10.067 -4.596 -7.295 1.00 97.44 86 ALA A O 1
ATOM 644 N N . VAL A 1 87 ? 7.837 -4.357 -7.433 1.00 97.62 87 VAL A N 1
ATOM 645 C CA . VAL A 1 87 ? 7.762 -3.409 -6.302 1.00 97.62 87 VAL A CA 1
ATOM 646 C C . VAL A 1 87 ? 8.210 -4.026 -4.974 1.00 97.62 87 VAL A C 1
ATOM 648 O O . VAL A 1 87 ? 8.798 -3.322 -4.158 1.00 97.62 87 VAL A O 1
ATOM 651 N N . THR A 1 88 ? 7.987 -5.326 -4.758 1.00 97.56 88 THR A N 1
ATOM 652 C CA . THR A 1 88 ? 8.407 -6.041 -3.533 1.00 97.56 88 THR A CA 1
ATOM 653 C C . THR A 1 88 ? 9.854 -6.543 -3.566 1.00 97.56 88 THR A C 1
ATOM 655 O O . THR A 1 88 ? 10.396 -6.918 -2.528 1.00 97.56 88 THR A O 1
ATOM 658 N N . GLY A 1 89 ? 10.499 -6.529 -4.735 1.00 96.81 89 GLY A N 1
ATOM 659 C CA . GLY A 1 89 ? 11.891 -6.930 -4.928 1.00 96.81 89 GLY A CA 1
ATOM 660 C C . GLY A 1 89 ? 12.836 -5.738 -5.083 1.00 96.81 89 GLY A C 1
ATOM 661 O O . GLY A 1 89 ? 13.144 -5.013 -4.131 1.00 96.81 89 GLY A O 1
ATOM 662 N N . ASP A 1 90 ? 13.341 -5.552 -6.302 1.00 94.88 90 ASP A N 1
ATOM 663 C CA . ASP A 1 90 ? 14.337 -4.519 -6.607 1.00 94.88 90 ASP A CA 1
ATOM 664 C C . ASP A 1 90 ? 13.726 -3.118 -6.786 1.00 94.88 90 ASP A C 1
ATOM 666 O O . ASP A 1 90 ? 14.439 -2.122 -6.654 1.00 94.88 90 ASP A O 1
ATOM 670 N N . GLY A 1 91 ? 12.409 -3.037 -6.979 1.00 95.38 91 GLY A N 1
ATOM 671 C CA . GLY A 1 91 ? 11.653 -1.826 -7.277 1.00 95.38 91 GLY A CA 1
ATOM 672 C C . GLY A 1 91 ? 11.163 -1.788 -8.729 1.00 95.38 91 GLY A C 1
ATOM 673 O O . GLY A 1 91 ? 11.734 -2.414 -9.622 1.00 95.38 91 GLY A O 1
ATOM 674 N N . TYR A 1 92 ? 10.090 -1.038 -8.966 1.00 94.38 92 TYR A N 1
ATOM 675 C CA . TYR A 1 92 ? 9.515 -0.789 -10.285 1.00 94.38 92 TYR A CA 1
ATOM 676 C C . TYR A 1 92 ? 9.980 0.577 -10.802 1.00 94.38 92 TYR A C 1
ATOM 678 O O . TYR A 1 92 ? 9.647 1.612 -10.222 1.00 94.38 92 TYR A O 1
ATOM 686 N N . ASP A 1 93 ? 10.772 0.588 -11.874 1.00 93.31 93 ASP A N 1
ATOM 687 C CA . ASP A 1 93 ? 11.328 1.812 -12.460 1.00 93.31 93 ASP A CA 1
ATOM 688 C C . ASP A 1 93 ? 10.336 2.464 -13.437 1.00 93.31 93 ASP A C 1
ATOM 690 O O . ASP A 1 93 ? 10.008 1.911 -14.487 1.00 93.31 93 ASP A O 1
ATOM 694 N N . LEU A 1 94 ? 9.873 3.669 -13.097 1.00 90.06 94 LEU A N 1
ATOM 695 C CA . LEU A 1 94 ? 9.006 4.500 -13.939 1.00 90.06 94 LEU A CA 1
ATOM 696 C C . LEU A 1 94 ? 9.799 5.422 -14.888 1.00 90.06 94 LEU A C 1
ATOM 698 O O . LEU A 1 94 ? 9.220 6.286 -15.546 1.00 90.06 94 LEU A O 1
ATOM 702 N N . GLY A 1 95 ? 11.129 5.311 -14.923 1.00 89.56 95 GLY A N 1
ATOM 703 C CA . GLY A 1 95 ? 12.054 6.161 -15.680 1.00 89.56 95 GLY A CA 1
ATOM 704 C C . GLY A 1 95 ? 12.334 7.524 -15.036 1.00 89.56 95 GLY A C 1
ATOM 705 O O . GLY A 1 95 ? 13.296 8.195 -15.407 1.00 89.56 95 GLY A O 1
ATOM 706 N N . ILE A 1 96 ? 11.507 7.937 -14.072 1.00 87.69 96 ILE A N 1
ATOM 707 C CA . ILE A 1 96 ? 11.663 9.177 -13.288 1.00 87.69 96 ILE A CA 1
ATOM 708 C C . ILE A 1 96 ? 11.874 8.910 -11.797 1.00 87.69 96 ILE A C 1
ATOM 710 O O . ILE A 1 96 ? 12.431 9.746 -11.092 1.00 87.69 96 ILE A O 1
ATOM 714 N N . THR A 1 97 ? 11.398 7.763 -11.318 1.00 90.38 97 THR A N 1
ATOM 715 C CA . THR A 1 97 ? 11.490 7.324 -9.930 1.00 90.38 97 THR A CA 1
ATOM 716 C C . THR A 1 97 ? 11.355 5.808 -9.881 1.00 90.38 97 THR A C 1
ATOM 718 O O . THR A 1 97 ? 10.765 5.207 -10.783 1.00 90.38 97 THR A O 1
ATOM 721 N N . VAL A 1 98 ? 11.874 5.206 -8.817 1.00 92.88 98 VAL A N 1
ATOM 722 C CA . VAL A 1 98 ? 11.708 3.783 -8.532 1.00 92.88 98 VAL A CA 1
ATOM 723 C C . VAL A 1 98 ? 10.701 3.643 -7.400 1.00 92.88 98 VAL A C 1
ATOM 725 O O . VAL A 1 98 ? 10.914 4.171 -6.311 1.00 92.88 98 VAL A O 1
ATOM 728 N N . VAL A 1 99 ? 9.612 2.920 -7.651 1.00 95.62 99 VAL A N 1
ATOM 729 C CA . VAL A 1 99 ? 8.628 2.571 -6.622 1.00 95.62 99 VAL A CA 1
ATOM 730 C C . VAL A 1 99 ? 9.051 1.254 -5.993 1.00 95.62 99 VAL A C 1
ATOM 732 O O . VAL A 1 99 ? 9.094 0.223 -6.663 1.00 95.62 99 VAL A O 1
ATOM 735 N N . LYS A 1 100 ? 9.376 1.279 -4.702 1.00 97.25 100 LYS A N 1
ATOM 736 C CA . LYS A 1 100 ? 9.820 0.101 -3.959 1.00 97.25 100 LYS A CA 1
ATOM 737 C C . LYS A 1 100 ? 9.077 0.004 -2.638 1.00 97.25 100 LYS A C 1
ATOM 739 O O . LYS A 1 100 ? 8.995 0.982 -1.904 1.00 97.25 100 LYS A O 1
ATOM 744 N N . ALA A 1 101 ? 8.557 -1.180 -2.345 1.00 97.88 101 ALA A N 1
ATOM 745 C CA . ALA A 1 101 ? 7.849 -1.456 -1.110 1.00 97.88 101 ALA A CA 1
ATOM 746 C C . ALA A 1 101 ? 8.773 -1.251 0.097 1.00 97.88 101 ALA A C 1
ATOM 748 O O . ALA A 1 101 ? 9.873 -1.800 0.169 1.00 97.88 101 ALA A O 1
ATOM 749 N N . THR A 1 102 ? 8.285 -0.486 1.065 1.00 98.06 102 THR A N 1
ATOM 750 C CA . THR A 1 102 ? 8.823 -0.419 2.424 1.00 98.06 102 THR A CA 1
ATOM 751 C C . THR A 1 102 ? 8.326 -1.602 3.248 1.00 98.06 102 THR A C 1
ATOM 753 O O . THR A 1 102 ? 9.087 -2.190 4.011 1.00 98.06 102 THR A O 1
ATOM 756 N N . ALA A 1 103 ? 7.058 -1.972 3.069 1.00 98.31 103 ALA A N 1
ATOM 757 C CA . ALA A 1 103 ? 6.451 -3.156 3.658 1.00 98.31 103 ALA A CA 1
ATOM 758 C C . ALA A 1 103 ? 5.376 -3.719 2.723 1.00 98.31 103 ALA A C 1
ATOM 760 O O . ALA A 1 103 ? 4.831 -3.001 1.880 1.00 98.31 103 ALA A O 1
ATOM 761 N N . HIS A 1 104 ? 5.070 -5.006 2.872 1.00 97.94 104 HIS A N 1
ATOM 762 C CA . HIS A 1 104 ? 4.005 -5.656 2.118 1.00 97.94 104 HIS A CA 1
ATOM 763 C C . HIS A 1 104 ? 3.306 -6.732 2.953 1.00 97.94 104 HIS A C 1
ATOM 765 O O . HIS A 1 104 ? 3.951 -7.499 3.666 1.00 97.94 104 HIS A O 1
ATOM 771 N N . ASN A 1 105 ? 1.984 -6.804 2.841 1.00 97.62 105 ASN A N 1
ATOM 772 C CA . ASN A 1 105 ? 1.152 -7.746 3.574 1.00 97.62 105 ASN A CA 1
ATOM 773 C C . ASN A 1 105 ? -0.054 -8.135 2.713 1.00 97.62 105 ASN A C 1
ATOM 775 O O . ASN A 1 105 ? -0.903 -7.301 2.413 1.00 97.62 105 ASN A O 1
ATOM 779 N N . ASP A 1 106 ? -0.097 -9.400 2.292 1.00 96.56 106 ASP A N 1
ATOM 780 C CA . ASP A 1 106 ? -1.214 -9.995 1.552 1.00 96.56 106 ASP A CA 1
ATOM 781 C C . ASP A 1 106 ? -1.705 -9.142 0.356 1.00 96.56 106 ASP A C 1
ATOM 783 O O . ASP A 1 106 ? -2.891 -8.857 0.197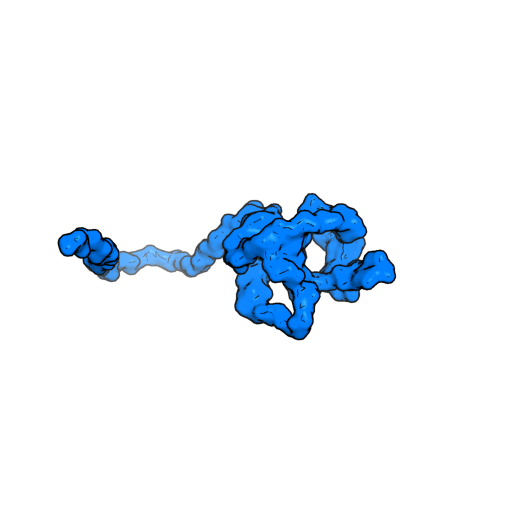 1.00 96.56 106 ASP A O 1
ATOM 787 N N . GLY A 1 107 ? -0.777 -8.686 -0.489 1.00 97.50 107 GLY A N 1
ATOM 788 C CA . GLY A 1 107 ? -1.080 -7.858 -1.664 1.00 97.50 107 GLY A CA 1
ATOM 789 C C . GLY A 1 107 ? -1.234 -6.359 -1.384 1.00 97.50 107 GLY A C 1
ATOM 790 O O . GLY A 1 107 ? -1.179 -5.568 -2.322 1.00 97.50 107 GLY A O 1
ATOM 791 N N . MET A 1 108 ? -1.359 -5.939 -0.122 1.00 98.62 108 MET A N 1
ATOM 792 C CA . MET A 1 108 ? -1.229 -4.532 0.257 1.00 98.62 108 MET A CA 1
ATOM 793 C C . MET A 1 108 ? 0.254 -4.160 0.352 1.00 98.62 108 MET A C 1
ATOM 795 O O . MET A 1 108 ? 1.046 -4.890 0.948 1.00 98.62 108 MET A O 1
ATOM 799 N N . ILE A 1 109 ? 0.628 -3.012 -0.204 1.00 98.50 109 ILE A N 1
ATOM 800 C CA . ILE A 1 109 ? 1.981 -2.452 -0.191 1.00 98.50 109 ILE A C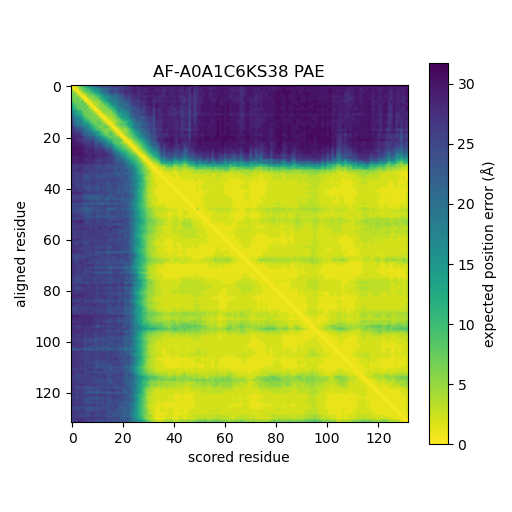A 1
ATOM 801 C C . ILE A 1 109 ? 1.959 -1.103 0.521 1.00 98.50 109 ILE A C 1
ATOM 803 O O . ILE A 1 109 ? 1.081 -0.287 0.256 1.00 98.50 109 ILE A O 1
ATOM 807 N N . MET A 1 110 ? 2.970 -0.849 1.349 1.00 98.56 110 MET A N 1
ATOM 808 C CA . MET A 1 110 ? 3.300 0.478 1.861 1.00 98.56 110 MET A CA 1
ATOM 809 C C . MET A 1 110 ? 4.631 0.944 1.268 1.00 98.56 110 MET A C 1
ATOM 811 O O . MET A 1 110 ? 5.610 0.197 1.283 1.00 98.56 110 MET A O 1
ATOM 815 N N . VAL A 1 111 ? 4.680 2.183 0.783 1.00 98.19 111 VAL A N 1
ATOM 816 C CA . VAL A 1 111 ? 5.888 2.864 0.299 1.00 98.19 111 VAL A CA 1
ATOM 817 C C . VAL A 1 111 ? 6.082 4.143 1.107 1.00 98.19 111 VAL A C 1
ATOM 819 O O . VAL A 1 111 ? 5.205 5.000 1.133 1.00 98.19 111 VAL A O 1
ATOM 822 N N . TYR A 1 112 ? 7.239 4.285 1.747 1.00 97.56 112 TYR A N 1
ATOM 823 C CA . TYR A 1 112 ? 7.669 5.532 2.372 1.00 97.56 112 TYR A CA 1
ATOM 824 C C . TYR A 1 112 ? 8.464 6.368 1.365 1.00 97.56 112 TYR A C 1
ATOM 826 O O . TYR A 1 112 ? 9.454 5.895 0.807 1.00 97.56 112 TYR A O 1
ATOM 834 N N . THR A 1 113 ? 8.033 7.606 1.134 1.00 95.12 113 THR A N 1
ATOM 835 C CA . THR A 1 113 ? 8.640 8.539 0.165 1.00 95.12 113 THR A CA 1
ATOM 836 C C . THR A 1 113 ? 9.312 9.745 0.824 1.00 95.12 113 THR A C 1
ATOM 838 O O . THR A 1 113 ? 9.810 10.630 0.127 1.00 95.12 113 THR A O 1
ATOM 841 N N . GLY A 1 114 ? 9.333 9.794 2.159 1.00 92.31 114 GLY A N 1
ATOM 842 C CA . GLY A 1 114 ? 9.997 10.853 2.912 1.00 92.31 114 GLY A CA 1
ATOM 843 C C . GLY A 1 114 ? 11.520 10.703 2.961 1.00 92.31 114 GLY A C 1
ATOM 844 O O . GLY A 1 114 ? 12.093 9.684 2.579 1.00 92.31 114 GLY A O 1
ATOM 845 N N . ASP A 1 115 ? 12.183 11.729 3.492 1.00 91.31 115 ASP A N 1
ATOM 846 C CA . ASP A 1 115 ? 13.615 11.668 3.771 1.00 91.31 115 ASP A CA 1
ATOM 847 C C . ASP A 1 115 ? 13.884 10.758 4.985 1.00 91.31 115 ASP A C 1
ATOM 849 O O . ASP A 1 115 ? 13.208 10.853 6.014 1.00 91.31 115 ASP A O 1
ATOM 853 N N . GLY A 1 116 ? 14.904 9.903 4.892 1.00 91.94 116 GLY A N 1
ATOM 854 C CA . GLY A 1 116 ? 15.332 9.029 5.989 1.00 91.94 116 GLY A CA 1
ATOM 855 C C . GLY A 1 116 ? 14.589 7.693 6.057 1.00 91.94 116 GLY A C 1
ATOM 856 O O . GLY A 1 116 ? 14.214 7.131 5.034 1.00 91.94 116 GLY A O 1
ATOM 857 N N . GLU A 1 117 ? 14.435 7.170 7.273 1.00 92.19 117 GLU A N 1
ATOM 858 C CA . GLU A 1 117 ? 1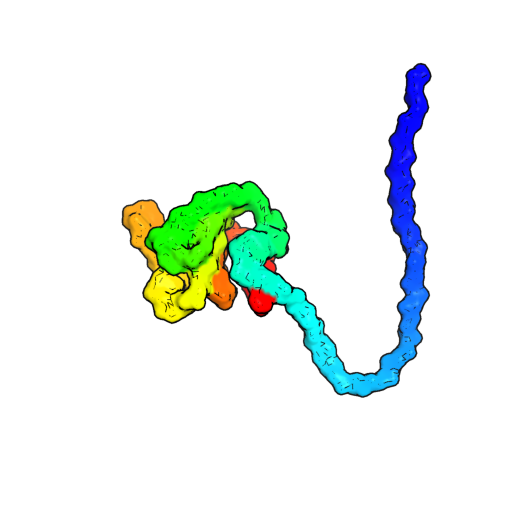3.781 5.884 7.537 1.00 92.19 117 GLU A CA 1
ATOM 859 C C . GLU A 1 117 ? 12.327 6.102 7.989 1.00 92.19 117 GLU A C 1
ATOM 861 O O . GLU A 1 117 ? 12.057 7.082 8.694 1.00 92.19 117 GLU A O 1
ATOM 866 N N . PRO A 1 118 ? 11.398 5.200 7.631 1.00 93.62 118 PRO A N 1
ATOM 867 C CA . PRO A 1 118 ? 10.021 5.250 8.111 1.00 93.62 118 PRO A CA 1
ATOM 868 C C . PRO A 1 118 ? 9.946 5.030 9.627 1.00 93.62 118 PRO A C 1
ATOM 870 O O . PRO A 1 118 ? 10.824 4.409 10.234 1.00 93.62 118 PRO A O 1
ATOM 873 N N . ASP A 1 119 ? 8.847 5.480 10.233 1.00 94.88 119 ASP A N 1
ATOM 874 C CA . ASP A 1 119 ? 8.532 5.127 11.615 1.00 94.88 119 ASP A CA 1
ATOM 875 C C . ASP A 1 119 ? 8.386 3.600 11.741 1.00 94.88 119 AS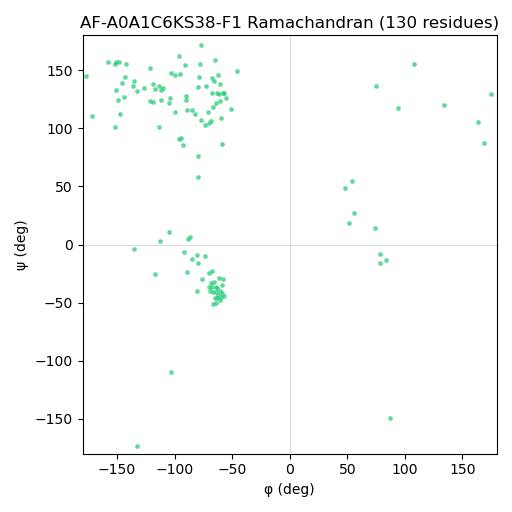P A C 1
ATOM 877 O O . ASP A 1 119 ? 7.594 2.964 11.038 1.00 94.88 119 ASP A O 1
ATOM 881 N N . LYS A 1 120 ? 9.173 3.001 12.639 1.00 96.94 120 LYS A N 1
ATOM 882 C CA . LYS A 1 120 ? 9.161 1.558 12.864 1.00 96.94 120 LYS A CA 1
ATOM 883 C C . LYS A 1 120 ? 7.814 1.075 13.404 1.00 96.94 120 LYS A C 1
ATOM 885 O O . LYS A 1 120 ? 7.385 -0.010 13.016 1.00 96.94 120 LYS A O 1
ATOM 890 N N . ASP A 1 121 ? 7.158 1.856 14.256 1.00 97.31 121 ASP A N 1
ATOM 891 C CA . ASP A 1 121 ? 5.875 1.470 14.840 1.00 97.31 121 ASP A CA 1
ATOM 892 C C . ASP A 1 121 ? 4.790 1.439 13.758 1.00 97.31 121 ASP A C 1
ATOM 894 O O . ASP A 1 121 ? 3.966 0.528 13.745 1.00 97.31 121 ASP A O 1
ATOM 898 N N . LEU A 1 122 ? 4.846 2.359 12.788 1.00 97.56 122 LEU A N 1
ATOM 899 C CA . LEU A 1 122 ? 3.959 2.360 11.621 1.00 97.56 122 LEU A CA 1
ATOM 900 C C . LEU A 1 122 ? 4.169 1.111 10.747 1.00 97.56 122 LEU A C 1
ATOM 902 O O . LEU A 1 122 ? 3.207 0.449 10.358 1.00 97.56 122 LEU A O 1
ATOM 906 N N . VAL A 1 123 ? 5.428 0.757 10.465 1.00 98.25 123 VAL A N 1
ATOM 907 C CA . VAL A 1 123 ? 5.774 -0.452 9.693 1.00 98.25 123 VAL A CA 1
ATOM 908 C C . VAL A 1 123 ? 5.317 -1.722 10.416 1.00 98.25 123 VAL A C 1
ATOM 910 O O . VAL A 1 123 ? 4.772 -2.633 9.789 1.00 98.25 123 VAL A O 1
ATOM 913 N N . ASP A 1 124 ? 5.527 -1.802 11.729 1.00 98.06 124 ASP A N 1
ATOM 914 C CA . ASP A 1 124 ? 5.124 -2.956 12.532 1.00 98.06 124 ASP A CA 1
ATOM 915 C C . ASP A 1 124 ? 3.592 -3.079 12.600 1.00 98.06 124 ASP A C 1
ATOM 917 O O . ASP A 1 124 ? 3.070 -4.185 12.446 1.00 98.06 124 ASP A O 1
ATOM 921 N N . GLN A 1 125 ? 2.868 -1.963 12.744 1.00 97.44 125 GLN A N 1
ATOM 922 C CA . GLN A 1 125 ? 1.403 -1.937 12.675 1.00 97.44 125 GLN A CA 1
ATOM 923 C C . GLN A 1 125 ? 0.894 -2.429 11.319 1.00 97.44 125 GLN A C 1
ATOM 925 O O . GLN A 1 125 ? 0.050 -3.320 11.280 1.00 97.44 125 GLN A O 1
ATOM 930 N N . PHE A 1 126 ? 1.457 -1.932 10.213 1.00 98.31 126 PHE A N 1
ATOM 931 C CA . PHE A 1 126 ? 1.098 -2.373 8.863 1.00 98.31 126 PHE A CA 1
ATOM 932 C C . PHE A 1 126 ? 1.292 -3.890 8.669 1.00 98.31 126 PHE A C 1
ATOM 934 O O . PHE A 1 126 ? 0.426 -4.585 8.132 1.00 98.31 126 PHE A O 1
ATOM 941 N N . ASN A 1 127 ? 2.417 -4.436 9.137 1.00 97.94 127 ASN A N 1
ATOM 942 C CA . ASN A 1 127 ? 2.709 -5.868 9.024 1.00 97.94 127 ASN A CA 1
ATOM 943 C C . ASN A 1 127 ? 1.817 -6.737 9.926 1.00 97.94 127 ASN A C 1
ATOM 945 O O . ASN A 1 127 ? 1.623 -7.916 9.636 1.00 97.94 127 ASN A O 1
ATOM 949 N N . ALA A 1 128 ? 1.289 -6.176 11.015 1.00 97.19 128 ALA A N 1
ATOM 950 C CA . ALA A 1 128 ? 0.392 -6.870 11.933 1.00 97.19 128 ALA A CA 1
ATOM 951 C C . ALA A 1 128 ? -1.066 -6.925 11.441 1.00 97.19 128 ALA A C 1
ATOM 953 O O . ALA A 1 128 ? -1.876 -7.638 12.038 1.00 97.19 128 ALA A O 1
ATOM 954 N N . LEU A 1 129 ? -1.408 -6.199 10.369 1.00 96.69 129 LEU A N 1
ATOM 955 C CA . LEU A 1 129 ? -2.763 -6.173 9.826 1.00 96.69 129 LEU A CA 1
ATOM 956 C C . LEU A 1 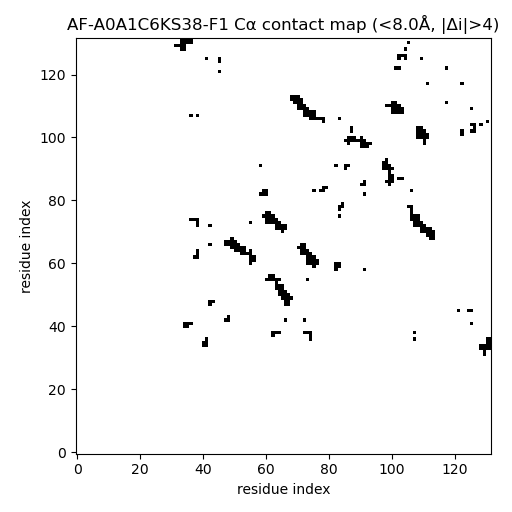129 ? -3.216 -7.569 9.387 1.00 96.69 129 LEU A C 1
ATOM 958 O O . LEU A 1 129 ? -2.480 -8.321 8.747 1.00 96.69 129 LEU A O 1
ATOM 962 N N . ALA A 1 130 ? -4.469 -7.890 9.697 1.00 95.69 130 ALA A N 1
ATOM 963 C CA . ALA A 1 130 ? -5.147 -9.081 9.211 1.00 95.69 130 ALA A CA 1
ATOM 964 C C . ALA A 1 130 ? -6.339 -8.667 8.345 1.00 95.69 130 ALA A C 1
ATOM 966 O O . ALA A 1 130 ? -7.137 -7.818 8.742 1.00 95.69 130 ALA A O 1
ATOM 967 N N . PHE A 1 131 ? -6.489 -9.289 7.178 1.00 95.44 131 PHE A N 1
ATOM 968 C CA . PHE A 1 131 ? -7.550 -8.956 6.228 1.00 95.44 131 PHE A CA 1
A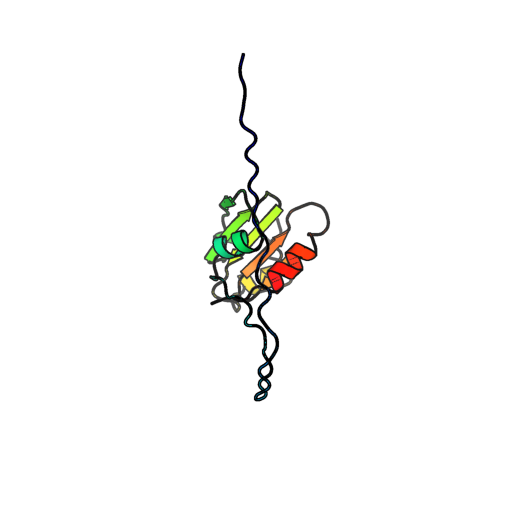TOM 969 C C . PHE A 1 131 ? -8.693 -9.980 6.255 1.00 95.44 131 PHE A C 1
ATOM 971 O O . PHE A 1 131 ? -8.479 -11.166 6.541 1.00 95.44 131 PHE A O 1
ATOM 978 N N . LYS A 1 132 ? -9.920 -9.514 5.994 1.00 91.12 132 LYS A N 1
ATOM 979 C CA . LYS A 1 132 ? -11.129 -10.342 5.819 1.00 91.12 132 LYS A CA 1
ATOM 980 C C . LYS A 1 132 ? -11.563 -10.446 4.364 1.00 91.12 132 LYS A C 1
ATOM 982 O O . LYS A 1 132 ? -11.301 -9.487 3.606 1.00 91.12 132 LYS A O 1
#

Foldseek 3Di:
DDDDDDPDDDPDDDDDDDDDDDDDDDPCPPPDDAWAPDPVRLCVLLVFADWDADPQVLLPFPGWTDTPNFKIKTAHPDCPDPSVVQQDPVFDDPVVDGRHFPADDPRIGIGTRDPDDDDPVSRVSSNSHHHD

Solvent-accessible surface area (backbone atoms only — not comparable to full-atom values): 8433 Å² total; per-residue (Å²): 142,87,80,85,81,86,85,79,80,81,82,75,88,84,80,96,80,76,96,84,81,90,81,80,93,71,86,82,71,77,80,73,76,60,41,59,83,43,63,68,50,49,32,58,77,70,71,52,46,72,80,39,88,50,77,27,63,83,59,66,28,80,41,36,35,34,25,72,87,30,40,36,33,36,34,33,92,51,71,83,36,70,47,48,47,26,23,69,59,92,30,38,75,74,88,84,54,70,48,46,50,70,44,71,48,96,37,37,34,36,28,68,72,55,88,82,78,74,63,63,67,59,54,51,53,57,64,66,62,43,70,101

pLDDT: mean 85.91, std 18.94, range [38.66, 98.75]

Secondary structure (DSSP, 8-state):
-------------------------------PPEEPSSHHHHHHHTT----EE--GGGGT-SEEEEETTTEEEEE-S-TTSHHHHHHHTT-EE-SS-EE--SEEETTEEEEE-SSSPPPHHHHHHHHH-EE-

Radius of gyration: 21.7 Å; Cα contacts (8 Å, |Δi|>4): 188; chains: 1; bounding box: 37×66×55 Å

Nearest PDB structures (foldseek):
  1bg9-assembly1_A  TM=6.191E-01  e=5.482E-01  Hordeum vulgare
  3i5t-assembly1_A  TM=3.504E-01  e=4.596E+00  Cereibacter sphaeroides 2.4.1
  1h5w-assembly1_C  TM=2.612E-01  e=5.902E+00  Salasvirus phi29